Protein AF-A0A8X7CDB0-F1 (afdb_monomer)

pLDDT: mean 79.61, std 12.73, range [52.84, 96.94]

Foldseek 3Di:
DVVVVVVLVVVLVVPDDPPDDPVVSVVVDDPVVVVCVVCVCVVVVVVVVVVVVVVVVVVVVVVVVVVVVCCCPVVVVDPD

InterPro domains:
  IPR039720 Transmembrane protein 94 [PTHR13219] (3-80)

Sequence (80 aa):
ICLHLLFNVTDISLHVDKELKPLSIIEHIPYYVWLLCGMWPFVVLPMNELIKYHEIKVNVRQQKRARLEFCTKLGMNSPF

Structure (mmCIF, N/CA/C/O backbone):
data_AF-A0A8X7CDB0-F1
#
_entry.id   AF-A0A8X7CDB0-F1
#
loop_
_atom_site.group_PDB
_atom_site.id
_atom_site.type_symbol
_atom_site.label_atom_id
_atom_site.label_alt_id
_atom_site.label_comp_id
_atom_site.label_asym_id
_atom_site.label_entity_id
_atom_site.label_seq_id
_atom_site.pdbx_PDB_ins_code
_atom_site.Cartn_x
_atom_site.Cartn_y
_atom_site.Cartn_z
_atom_site.occupancy
_atom_site.B_iso_or_equiv
_atom_site.auth_seq_id
_atom_site.auth_comp_id
_atom_site.auth_asym_id
_atom_site.auth_atom_id
_atom_site.pdbx_PDB_model_num
ATOM 1 N N . ILE A 1 1 ? -2.677 -5.885 -11.449 1.00 64.25 1 ILE A N 1
ATOM 2 C CA . ILE A 1 1 ? -1.329 -5.334 -11.157 1.00 64.25 1 ILE A CA 1
ATOM 3 C C . ILE A 1 1 ? -0.250 -6.389 -11.339 1.00 64.25 1 ILE A C 1
ATOM 5 O O . ILE A 1 1 ? 0.517 -6.227 -12.271 1.00 64.25 1 ILE A O 1
ATOM 9 N N . CYS A 1 2 ? -0.240 -7.500 -10.590 1.00 59.50 2 CYS A N 1
ATOM 10 C CA . CYS A 1 2 ? 0.790 -8.540 -10.756 1.00 59.50 2 CYS A CA 1
ATOM 11 C C . CYS A 1 2 ? 0.903 -9.071 -12.197 1.00 59.50 2 CYS A C 1
ATOM 13 O O . CYS A 1 2 ? 2.002 -9.128 -12.722 1.00 59.50 2 CYS A O 1
ATOM 15 N N . LEU A 1 3 ? -0.215 -9.348 -12.882 1.00 69.69 3 LEU A N 1
ATOM 16 C CA . LEU A 1 3 ? -0.207 -9.772 -14.294 1.00 69.69 3 LEU A CA 1
ATOM 17 C C . LEU A 1 3 ? 0.330 -8.704 -15.264 1.00 69.69 3 LEU A C 1
ATOM 19 O O . LEU A 1 3 ? 1.058 -9.036 -16.188 1.00 69.69 3 LEU A O 1
ATOM 23 N N . HIS A 1 4 ? 0.022 -7.424 -15.036 1.00 70.75 4 HIS A N 1
ATOM 24 C CA . HIS A 1 4 ? 0.538 -6.323 -15.861 1.00 70.75 4 HIS A CA 1
ATOM 25 C C . HIS A 1 4 ? 2.027 -6.066 -15.618 1.00 70.75 4 HIS A C 1
ATOM 27 O O . HIS A 1 4 ? 2.744 -5.730 -16.556 1.00 70.75 4 HIS A O 1
ATOM 33 N N . LEU A 1 5 ? 2.489 -6.230 -14.374 1.00 70.25 5 LEU A N 1
ATOM 34 C CA . LEU A 1 5 ? 3.904 -6.139 -14.023 1.00 70.25 5 LEU A CA 1
ATOM 35 C C . LEU A 1 5 ? 4.680 -7.316 -14.612 1.00 70.25 5 LEU A C 1
ATOM 37 O O . LEU A 1 5 ? 5.727 -7.100 -15.202 1.00 70.25 5 LEU A O 1
ATOM 41 N N . LEU A 1 6 ? 4.135 -8.533 -14.532 1.00 75.94 6 LEU A N 1
ATOM 42 C CA . LEU A 1 6 ? 4.711 -9.714 -15.174 1.00 75.94 6 LEU A CA 1
ATOM 43 C C . LEU A 1 6 ? 4.814 -9.531 -16.688 1.00 75.94 6 LEU A C 1
ATOM 45 O O . LEU A 1 6 ? 5.890 -9.740 -17.229 1.00 75.94 6 LEU A O 1
ATOM 49 N N . PHE A 1 7 ? 3.747 -9.067 -17.344 1.00 80.00 7 PHE A N 1
ATOM 50 C CA . PHE A 1 7 ? 3.755 -8.805 -18.784 1.00 80.00 7 PHE A CA 1
ATOM 51 C C . PHE A 1 7 ? 4.792 -7.739 -19.181 1.00 80.00 7 PHE A C 1
ATOM 53 O O . PHE A 1 7 ? 5.550 -7.942 -20.124 1.00 80.00 7 PHE A O 1
ATOM 60 N N . ASN A 1 8 ? 4.891 -6.638 -18.424 1.00 72.75 8 ASN A N 1
ATOM 61 C CA . ASN A 1 8 ? 5.902 -5.600 -18.671 1.00 72.75 8 ASN A CA 1
ATOM 62 C C . ASN A 1 8 ? 7.330 -6.114 -18.447 1.00 72.75 8 ASN A C 1
ATOM 64 O O . ASN A 1 8 ? 8.219 -5.813 -19.234 1.00 72.75 8 ASN A O 1
ATOM 68 N N . VAL A 1 9 ? 7.563 -6.906 -17.397 1.00 73.19 9 VAL A N 1
ATOM 69 C CA . VAL A 1 9 ? 8.881 -7.499 -17.122 1.00 73.19 9 VAL A CA 1
ATOM 70 C C . VAL A 1 9 ? 9.269 -8.486 -18.220 1.00 73.19 9 VAL A C 1
ATOM 72 O O . VAL A 1 9 ? 10.419 -8.479 -18.655 1.00 73.19 9 VAL A O 1
ATOM 75 N N . THR A 1 10 ? 8.327 -9.300 -18.705 1.00 75.81 10 THR A N 1
ATOM 76 C CA . THR A 1 10 ? 8.589 -10.222 -19.817 1.00 75.81 10 THR A CA 1
ATOM 77 C C . THR A 1 10 ? 8.866 -9.487 -21.120 1.00 75.81 10 THR A C 1
ATOM 79 O O . THR A 1 10 ? 9.751 -9.914 -21.848 1.00 75.81 10 THR A O 1
ATOM 82 N N . ASP A 1 11 ? 8.168 -8.383 -21.391 1.00 76.88 11 ASP A N 1
ATOM 83 C CA . ASP A 1 11 ? 8.344 -7.593 -22.614 1.00 76.88 11 ASP A CA 1
ATOM 84 C C . ASP A 1 11 ? 9.688 -6.846 -22.619 1.00 76.88 11 ASP A C 1
ATOM 86 O O . ASP A 1 11 ? 10.458 -6.951 -23.572 1.00 76.88 11 ASP A O 1
ATOM 90 N N . ILE A 1 12 ? 10.050 -6.212 -21.497 1.00 73.12 12 ILE A N 1
ATOM 91 C CA . ILE A 1 12 ? 11.367 -5.583 -21.308 1.00 73.12 12 ILE A CA 1
ATOM 92 C C . ILE A 1 12 ? 12.484 -6.631 -21.397 1.00 73.12 12 ILE A C 1
ATOM 94 O O . ILE A 1 12 ? 13.500 -6.393 -22.042 1.00 73.12 12 ILE A O 1
ATOM 98 N N . SER A 1 13 ? 12.298 -7.813 -20.802 1.00 69.31 13 SER A N 1
ATOM 99 C CA . SER A 1 13 ? 13.283 -8.900 -20.872 1.00 69.31 13 SER A CA 1
ATOM 100 C C . SER A 1 13 ? 13.422 -9.513 -22.273 1.00 69.31 13 SER A C 1
ATOM 102 O O . SER A 1 13 ? 14.427 -10.179 -22.524 1.00 69.31 13 SER A O 1
ATOM 104 N N .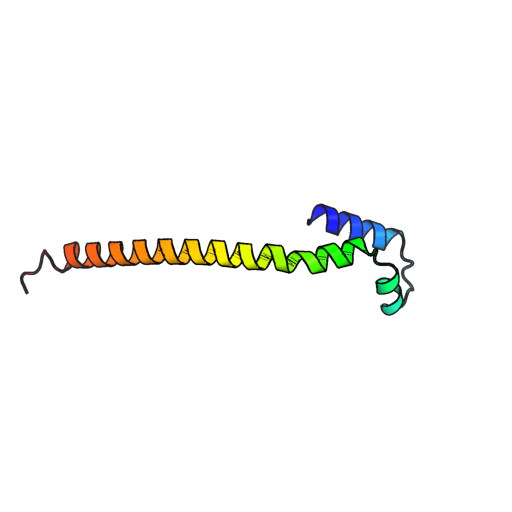 LEU A 1 14 ? 12.424 -9.345 -23.147 1.00 73.94 14 LEU A N 1
ATOM 105 C CA . LEU A 1 14 ? 12.442 -9.799 -24.542 1.00 73.94 14 LEU A CA 1
ATOM 106 C C . LEU A 1 14 ? 13.057 -8.756 -25.483 1.00 73.94 14 LEU A C 1
ATOM 108 O O . LEU A 1 14 ? 13.696 -9.144 -26.456 1.00 73.94 14 LEU A O 1
ATOM 112 N N . HIS A 1 15 ? 12.873 -7.464 -25.193 1.00 70.50 15 HIS A N 1
ATOM 113 C CA . HIS A 1 15 ? 13.317 -6.355 -26.047 1.00 70.50 15 HIS A CA 1
ATOM 114 C C . HIS A 1 15 ? 14.663 -5.726 -25.649 1.00 70.50 15 HIS A C 1
ATOM 116 O O . HIS A 1 15 ? 15.272 -5.052 -26.477 1.00 70.50 15 HIS A O 1
ATOM 122 N N . VAL A 1 16 ? 15.146 -5.913 -24.415 1.00 68.25 16 VAL A N 1
ATOM 123 C CA . VAL A 1 16 ? 16.423 -5.339 -23.956 1.00 68.25 16 VAL A CA 1
ATOM 124 C C . VAL A 1 16 ? 17.556 -6.355 -24.110 1.00 68.25 16 VAL A C 1
ATOM 126 O O . VAL A 1 16 ? 17.566 -7.401 -23.459 1.00 68.25 16 VAL A O 1
ATOM 129 N N . ASP A 1 17 ? 18.547 -6.023 -24.942 1.00 65.50 17 ASP A N 1
ATOM 130 C CA . ASP A 1 17 ? 19.792 -6.785 -25.064 1.00 65.50 17 ASP A CA 1
ATOM 131 C C . ASP A 1 17 ? 20.513 -6.884 -23.706 1.00 65.50 17 ASP A C 1
ATOM 133 O O . ASP A 1 17 ? 20.667 -5.902 -22.976 1.00 65.50 17 ASP A O 1
ATOM 137 N N . LYS A 1 18 ? 21.001 -8.087 -23.375 1.00 64.25 18 LYS A N 1
ATOM 138 C CA . LYS A 1 18 ? 21.580 -8.453 -22.062 1.00 64.25 18 LYS A CA 1
ATOM 139 C C . LYS A 1 18 ? 22.843 -7.671 -21.655 1.00 64.25 18 LYS A C 1
ATOM 141 O O . LYS A 1 18 ? 23.298 -7.814 -20.526 1.00 64.25 18 LYS A O 1
ATOM 146 N N . GLU A 1 19 ? 23.389 -6.851 -22.548 1.00 64.31 19 GLU A N 1
ATOM 147 C CA . GLU A 1 19 ? 24.657 -6.124 -22.388 1.00 64.31 19 GLU A CA 1
ATOM 148 C C . GLU A 1 19 ? 24.473 -4.633 -22.013 1.00 64.31 19 GLU A C 1
ATOM 150 O O . GLU A 1 19 ? 25.456 -3.901 -21.865 1.00 64.31 19 GLU A O 1
ATOM 155 N N . LEU A 1 20 ? 23.237 -4.132 -21.863 1.00 59.34 20 LEU A N 1
ATOM 156 C CA . LEU A 1 20 ? 23.008 -2.706 -21.594 1.00 59.34 20 LEU A CA 1
ATOM 157 C C . LEU A 1 20 ? 23.271 -2.299 -20.133 1.00 59.34 20 LEU A C 1
ATOM 159 O O . LEU A 1 20 ? 22.837 -2.931 -19.170 1.00 59.34 20 LEU A O 1
ATOM 163 N N . LYS A 1 21 ? 23.947 -1.154 -19.980 1.00 66.31 21 LYS A N 1
ATOM 164 C CA . LYS A 1 21 ? 24.242 -0.507 -18.695 1.00 66.31 21 LYS A CA 1
ATOM 165 C C . LYS A 1 21 ? 22.933 -0.125 -17.972 1.00 66.31 21 LYS A C 1
ATOM 167 O O . LYS A 1 21 ? 21.987 0.317 -18.615 1.00 66.31 21 LYS A O 1
ATOM 172 N N . PRO A 1 22 ? 22.869 -0.175 -16.631 1.00 62.91 22 PRO A N 1
ATOM 173 C CA . PRO A 1 22 ? 21.628 0.055 -15.878 1.00 62.91 22 PRO A CA 1
ATOM 174 C C . PRO A 1 22 ? 20.964 1.427 -16.114 1.00 62.91 22 PRO A C 1
ATOM 176 O O . PRO A 1 22 ? 19.754 1.555 -15.958 1.00 62.91 22 PRO A O 1
ATOM 179 N N . LEU A 1 23 ? 21.723 2.447 -16.532 1.00 67.38 23 LEU A N 1
ATOM 180 C CA . LEU A 1 23 ? 21.193 3.785 -16.824 1.00 67.38 23 LEU A CA 1
ATOM 181 C C . LEU A 1 23 ? 20.342 3.846 -18.103 1.00 67.38 23 LEU A C 1
ATOM 183 O O . LEU A 1 23 ? 19.370 4.592 -18.133 1.00 67.38 23 LEU A O 1
ATOM 187 N N . SER A 1 24 ? 20.648 3.048 -19.131 1.00 67.44 24 SER A N 1
ATOM 188 C CA . SER A 1 24 ? 19.880 3.043 -20.388 1.00 67.44 24 SER A CA 1
ATOM 189 C C . SER A 1 24 ? 18.551 2.291 -20.272 1.00 67.44 24 SER A C 1
ATOM 191 O O . SER A 1 24 ? 17.650 2.487 -21.078 1.00 67.44 24 SER A O 1
ATOM 193 N N . ILE A 1 25 ? 18.398 1.456 -19.241 1.00 69.25 25 ILE A N 1
ATOM 194 C CA . ILE A 1 25 ? 17.153 0.726 -18.974 1.00 69.25 25 ILE A CA 1
ATOM 195 C C . ILE A 1 25 ? 16.048 1.695 -18.537 1.00 69.25 25 ILE A C 1
ATOM 197 O O . ILE A 1 25 ? 14.904 1.541 -18.948 1.00 69.25 25 ILE A O 1
ATOM 201 N N . ILE A 1 26 ? 16.388 2.723 -17.751 1.00 70.19 26 ILE A N 1
ATOM 202 C CA . ILE A 1 26 ? 15.436 3.731 -17.254 1.00 70.19 26 ILE A CA 1
ATOM 203 C C . ILE A 1 26 ? 14.811 4.522 -18.410 1.00 70.19 26 ILE A C 1
ATOM 205 O O . ILE A 1 26 ? 13.619 4.819 -18.372 1.00 70.19 26 ILE A O 1
ATOM 209 N N . GLU A 1 27 ? 15.598 4.818 -19.445 1.00 74.81 27 GLU A N 1
ATOM 210 C CA . GLU A 1 27 ? 15.148 5.531 -20.645 1.00 74.81 27 GLU A CA 1
ATOM 211 C C . GLU A 1 27 ? 14.187 4.689 -21.498 1.00 74.81 27 GLU A C 1
ATOM 213 O O . GLU A 1 27 ? 13.307 5.226 -22.166 1.00 74.81 27 GLU A O 1
ATOM 218 N N . HIS A 1 28 ? 14.307 3.362 -21.421 1.00 74.75 28 HIS A N 1
ATOM 219 C CA . HIS A 1 28 ? 13.446 2.431 -22.144 1.00 74.75 28 HIS A CA 1
ATOM 220 C C . HIS A 1 28 ? 12.121 2.137 -21.423 1.00 74.75 28 HIS A C 1
ATOM 222 O O . HIS A 1 28 ? 11.224 1.527 -22.004 1.00 74.75 28 HIS A O 1
ATOM 228 N N . ILE A 1 29 ? 11.974 2.556 -20.159 1.00 78.00 29 ILE A N 1
ATOM 229 C CA . ILE A 1 29 ? 10.729 2.349 -19.415 1.00 78.00 29 ILE A CA 1
ATOM 230 C C . ILE A 1 29 ? 9.667 3.320 -19.942 1.00 78.00 29 ILE A C 1
ATOM 232 O O . ILE A 1 29 ? 9.839 4.539 -19.857 1.00 78.00 29 ILE A O 1
ATOM 236 N N . PRO A 1 30 ? 8.522 2.813 -20.422 1.00 81.31 30 PRO A N 1
ATOM 237 C CA . PRO A 1 30 ? 7.498 3.663 -20.998 1.00 81.31 30 PRO A CA 1
ATOM 238 C C . PRO A 1 30 ? 6.822 4.552 -19.946 1.00 81.31 30 PRO A C 1
ATOM 240 O O . PRO A 1 30 ? 6.599 4.163 -18.796 1.00 81.31 30 PRO A O 1
ATOM 243 N N . TYR A 1 31 ? 6.433 5.759 -20.365 1.00 81.19 31 TYR A N 1
ATOM 244 C CA . TYR A 1 31 ? 5.924 6.817 -19.481 1.00 81.19 31 TYR A CA 1
ATOM 245 C C . TYR A 1 31 ? 4.704 6.405 -18.637 1.00 81.19 31 TYR A C 1
ATOM 247 O O . TYR A 1 31 ? 4.549 6.844 -17.496 1.00 81.19 31 TYR A O 1
ATOM 255 N N . TYR A 1 32 ? 3.853 5.512 -19.151 1.00 78.62 32 TYR A N 1
ATOM 256 C CA . TYR A 1 32 ? 2.681 5.033 -18.415 1.00 78.62 32 TYR A CA 1
ATOM 257 C C . TYR A 1 32 ? 3.045 4.231 -17.154 1.00 78.62 32 TYR A C 1
ATOM 259 O O . TYR A 1 32 ? 2.275 4.242 -16.194 1.00 78.62 32 TYR A O 1
ATOM 267 N N . VAL A 1 33 ? 4.209 3.567 -17.114 1.00 82.50 33 VAL A N 1
ATOM 268 C CA . VAL A 1 33 ? 4.682 2.832 -15.926 1.00 82.50 33 VAL A CA 1
ATOM 269 C C . VAL A 1 33 ? 5.039 3.813 -14.815 1.00 82.50 33 VAL A C 1
ATOM 271 O O . VAL A 1 33 ? 4.647 3.611 -13.668 1.00 82.50 33 VAL A O 1
ATOM 274 N N . TRP A 1 34 ? 5.707 4.915 -15.162 1.00 81.94 34 TRP A N 1
ATOM 275 C CA . TRP A 1 34 ? 6.038 5.984 -14.220 1.00 81.94 34 TRP A CA 1
ATOM 276 C C . TRP A 1 34 ? 4.790 6.648 -13.645 1.00 81.94 34 TRP A C 1
ATOM 278 O O . TRP A 1 34 ? 4.702 6.826 -12.430 1.00 81.94 34 TRP A O 1
ATOM 288 N N . LEU A 1 35 ? 3.795 6.944 -14.488 1.00 86.12 35 LEU A N 1
ATOM 289 C CA . LEU A 1 35 ? 2.510 7.471 -14.029 1.00 86.12 35 LEU A CA 1
ATOM 290 C C . LEU A 1 35 ? 1.801 6.498 -13.088 1.00 86.12 35 LEU A C 1
ATOM 292 O O . LEU A 1 35 ? 1.321 6.906 -12.036 1.00 86.12 35 LEU A O 1
ATOM 296 N N . LEU A 1 36 ? 1.748 5.213 -13.434 1.00 84.44 36 LEU A N 1
ATOM 297 C CA . LEU A 1 36 ? 1.067 4.211 -12.619 1.00 84.44 36 LEU A CA 1
ATOM 298 C C . LEU A 1 36 ? 1.761 4.029 -11.263 1.00 84.44 36 LEU A C 1
ATOM 300 O O . LEU A 1 36 ? 1.088 4.023 -10.233 1.00 84.44 36 LEU A O 1
ATOM 304 N N . CYS A 1 37 ? 3.094 3.954 -11.246 1.00 85.06 37 CYS A N 1
ATOM 305 C CA . CYS A 1 37 ? 3.881 3.917 -10.014 1.00 85.06 37 CYS A CA 1
ATOM 306 C C . CYS A 1 37 ? 3.700 5.187 -9.174 1.00 85.06 37 CYS A C 1
ATOM 308 O O . CYS A 1 37 ? 3.549 5.086 -7.960 1.00 85.06 37 CYS A O 1
ATOM 310 N N . GLY A 1 38 ? 3.670 6.368 -9.797 1.00 87.50 38 GLY A N 1
ATOM 311 C CA . GLY A 1 38 ? 3.432 7.637 -9.105 1.00 87.50 38 GLY A CA 1
ATOM 312 C C . GLY A 1 38 ? 2.013 7.761 -8.548 1.00 87.50 38 GLY A C 1
ATOM 313 O O . GLY A 1 38 ? 1.828 8.296 -7.459 1.00 87.50 38 GLY A O 1
ATOM 314 N N . MET A 1 39 ? 1.015 7.218 -9.247 1.00 85.75 39 MET A N 1
ATOM 315 C CA . MET A 1 39 ? -0.388 7.217 -8.819 1.00 85.75 39 MET A CA 1
ATOM 316 C C . MET A 1 39 ? -0.687 6.167 -7.741 1.00 85.75 39 MET A C 1
ATOM 318 O O . MET A 1 39 ? -1.648 6.309 -6.987 1.00 85.75 39 MET A O 1
ATOM 322 N N . TRP A 1 40 ? 0.129 5.120 -7.635 1.00 86.50 40 TRP A N 1
ATOM 323 C CA . TRP A 1 40 ? -0.107 3.999 -6.726 1.00 86.50 40 TRP A CA 1
ATOM 324 C C . TRP A 1 40 ? -0.153 4.384 -5.232 1.00 86.50 40 TRP A C 1
ATOM 326 O O . TRP A 1 40 ? -1.110 3.990 -4.556 1.00 86.50 40 TRP A O 1
ATOM 336 N N . PRO A 1 41 ? 0.779 5.197 -4.692 1.00 88.81 41 PRO A N 1
ATOM 337 C CA . PRO A 1 41 ? 0.708 5.679 -3.313 1.00 88.81 41 PRO A CA 1
ATOM 338 C C . PRO A 1 41 ? -0.601 6.405 -2.993 1.00 88.81 41 PRO A C 1
ATOM 340 O O . 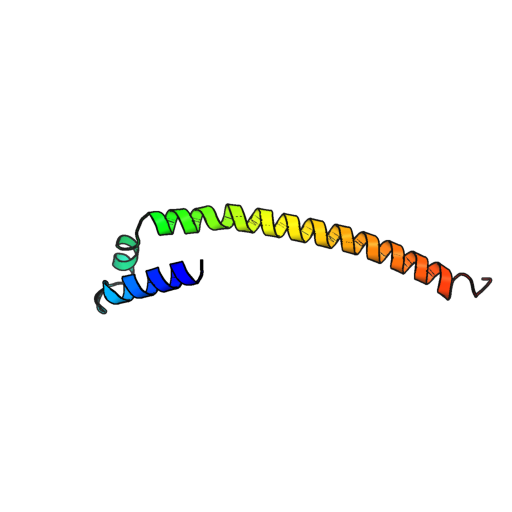PRO A 1 41 ? -1.151 6.213 -1.912 1.00 88.81 41 PRO A O 1
ATOM 343 N N . PHE A 1 42 ? -1.144 7.177 -3.938 1.00 90.69 42 PHE A 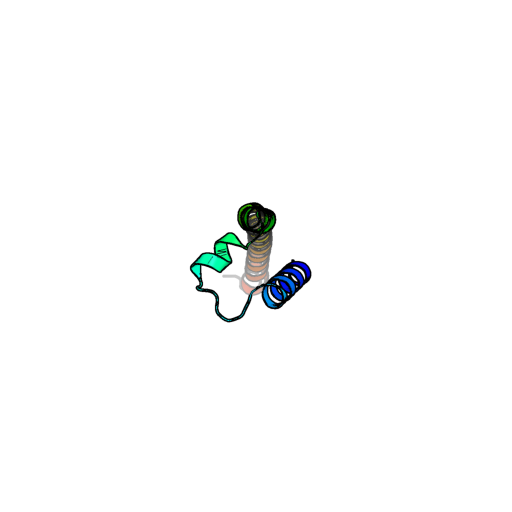N 1
ATOM 344 C CA . PHE A 1 42 ? -2.395 7.912 -3.737 1.00 90.69 42 PHE A CA 1
ATOM 345 C C . PHE A 1 42 ? -3.614 7.004 -3.586 1.00 90.69 42 PHE A C 1
ATOM 347 O O . PHE A 1 42 ? -4.621 7.442 -3.047 1.00 90.69 42 PHE A O 1
ATOM 354 N N . VAL A 1 43 ? -3.535 5.747 -4.026 1.00 90.38 43 VAL A N 1
ATOM 355 C CA . VAL A 1 43 ? -4.592 4.749 -3.818 1.00 90.38 43 VAL A CA 1
ATOM 356 C C . VAL A 1 43 ? -4.333 3.948 -2.544 1.00 90.38 43 VAL A C 1
ATOM 358 O O . VAL A 1 43 ? -5.231 3.773 -1.721 1.00 90.38 43 VAL A O 1
ATOM 361 N N . VAL A 1 44 ? -3.098 3.485 -2.343 1.00 92.50 44 VAL A N 1
ATOM 362 C CA . VAL A 1 44 ? -2.755 2.602 -1.218 1.00 92.50 44 VAL A CA 1
ATOM 363 C C . VAL A 1 44 ? -2.832 3.317 0.126 1.00 92.50 44 VAL A C 1
ATOM 365 O O . VAL A 1 44 ? -3.338 2.741 1.088 1.00 92.50 44 VAL A O 1
ATOM 368 N N . LEU A 1 45 ? -2.353 4.560 0.207 1.00 94.19 45 LEU A N 1
ATOM 369 C CA . LEU A 1 45 ? -2.350 5.325 1.453 1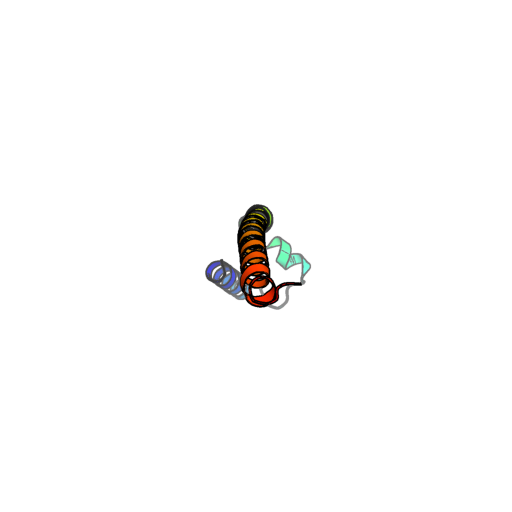.00 94.19 45 LEU A CA 1
ATOM 370 C C . LEU A 1 45 ? -3.765 5.529 2.022 1.00 94.19 45 LEU A C 1
ATOM 372 O O . LEU A 1 45 ? -3.987 5.103 3.159 1.00 94.19 45 LEU A O 1
ATOM 376 N N . PRO A 1 46 ? -4.746 6.075 1.272 1.00 94.88 46 PRO A N 1
ATOM 377 C CA . PRO A 1 46 ? -6.093 6.236 1.807 1.00 94.88 46 PRO A CA 1
ATOM 378 C C . PRO A 1 46 ? -6.781 4.894 2.060 1.00 94.88 46 PRO A C 1
ATOM 380 O O . PRO A 1 46 ? -7.492 4.767 3.053 1.00 94.88 46 PRO A O 1
ATOM 383 N N . MET A 1 47 ? -6.560 3.865 1.231 1.00 95.38 47 MET A N 1
ATOM 384 C CA . MET A 1 47 ? -7.122 2.535 1.504 1.00 95.38 47 MET A CA 1
ATOM 385 C C . MET A 1 47 ? -6.617 1.965 2.833 1.00 95.38 47 MET A C 1
ATOM 387 O O . MET A 1 47 ? -7.421 1.495 3.640 1.00 95.38 47 MET A O 1
ATOM 391 N N . ASN A 1 48 ? -5.311 2.043 3.095 1.00 95.12 48 ASN A N 1
ATOM 392 C CA . ASN A 1 48 ? -4.735 1.587 4.357 1.00 95.12 48 ASN A CA 1
ATOM 393 C C . ASN A 1 48 ? -5.279 2.374 5.550 1.00 95.12 48 ASN A C 1
ATOM 395 O O . ASN A 1 48 ? -5.594 1.785 6.584 1.00 95.12 48 ASN A O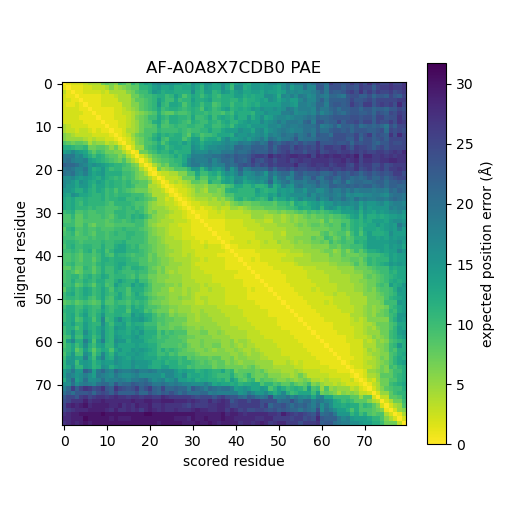 1
ATOM 399 N N . GLU A 1 49 ? -5.415 3.691 5.416 1.00 95.62 49 GLU A N 1
ATOM 400 C CA . GLU A 1 49 ? -5.951 4.531 6.484 1.00 95.62 49 GLU A CA 1
ATOM 401 C C . GLU A 1 49 ? -7.428 4.226 6.773 1.00 95.62 49 GLU A C 1
ATOM 403 O O . GLU A 1 49 ? -7.811 4.096 7.938 1.00 95.62 49 GLU A O 1
ATOM 408 N N . LEU A 1 50 ? -8.241 4.006 5.735 1.00 96.81 50 LEU A N 1
ATOM 409 C CA . LEU A 1 50 ? -9.645 3.612 5.872 1.00 96.81 50 LEU A CA 1
ATOM 410 C C . LEU A 1 50 ? -9.801 2.264 6.583 1.00 96.81 50 LEU A C 1
ATOM 412 O O . LEU A 1 50 ? -10.622 2.141 7.498 1.00 96.81 50 LEU A O 1
ATOM 416 N N . ILE A 1 51 ? -9.005 1.263 6.196 1.00 96.88 51 ILE A N 1
ATOM 417 C CA . ILE A 1 51 ? -9.014 -0.060 6.834 1.00 96.88 51 ILE A CA 1
ATOM 418 C C . ILE A 1 51 ? -8.607 0.070 8.302 1.00 96.88 51 ILE A C 1
ATOM 420 O O . ILE A 1 51 ? -9.325 -0.404 9.184 1.00 96.88 51 ILE A O 1
ATOM 424 N N . LYS A 1 52 ? -7.512 0.786 8.575 1.00 96.88 52 LYS A N 1
ATOM 425 C CA . LYS A 1 52 ? -7.007 1.012 9.932 1.00 96.88 52 LYS A CA 1
ATOM 426 C C . LYS A 1 52 ? -8.033 1.724 10.810 1.00 96.88 52 LYS A C 1
ATOM 428 O O . LYS A 1 52 ? -8.249 1.333 11.956 1.00 96.88 52 LYS A O 1
ATOM 433 N N . TYR A 1 53 ? -8.701 2.744 10.277 1.00 96.88 53 TYR A N 1
ATOM 434 C CA . TYR A 1 53 ? -9.760 3.453 10.990 1.00 96.88 53 TYR A CA 1
ATOM 435 C C . TYR A 1 53 ? -10.924 2.517 11.340 1.00 96.88 53 TYR A C 1
ATOM 437 O O . TYR A 1 53 ? -11.419 2.524 12.473 1.00 96.88 53 TYR A O 1
ATOM 445 N N . HIS A 1 54 ? -11.344 1.681 10.387 1.00 96.75 54 HIS A N 1
ATOM 446 C CA . HIS A 1 54 ? -12.414 0.716 10.608 1.00 96.75 54 HIS A CA 1
ATOM 447 C C . HIS A 1 54 ? -12.035 -0.317 11.677 1.00 96.75 54 HIS A C 1
ATOM 449 O O . HIS A 1 54 ? -12.822 -0.582 12.590 1.00 96.75 54 HIS A O 1
ATOM 455 N N . GLU A 1 55 ? -10.816 -0.847 11.605 1.00 96.62 55 GLU A N 1
ATOM 456 C CA . GLU A 1 55 ? -10.286 -1.820 12.555 1.00 96.62 5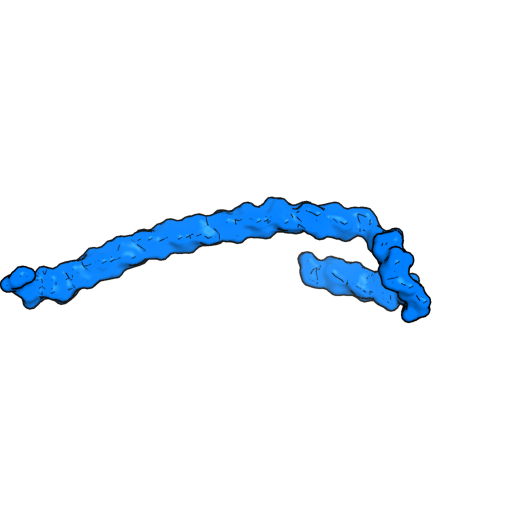5 GLU A CA 1
ATOM 457 C C . GLU A 1 55 ? -10.223 -1.248 13.977 1.00 96.62 55 GLU A C 1
ATOM 459 O O . GLU A 1 55 ? -10.768 -1.847 14.907 1.00 96.62 55 GLU A O 1
ATOM 464 N N . ILE A 1 56 ? -9.663 -0.045 14.151 1.00 96.94 56 ILE A N 1
ATOM 465 C CA . ILE A 1 56 ? -9.592 0.630 15.457 1.00 96.94 56 ILE A CA 1
ATOM 466 C C . ILE A 1 56 ? -10.997 0.835 16.031 1.00 96.94 56 ILE A C 1
ATOM 468 O O . ILE A 1 56 ? -11.240 0.548 17.206 1.00 96.94 56 ILE A O 1
ATOM 472 N N . LYS A 1 57 ? -11.950 1.292 15.212 1.00 96.81 57 LYS A N 1
ATOM 473 C CA . LYS A 1 57 ? -13.333 1.523 15.650 1.00 96.81 57 LYS A CA 1
ATOM 474 C C . LYS A 1 57 ? -13.996 0.237 16.147 1.00 96.81 57 LYS A C 1
ATOM 476 O O . LYS A 1 57 ? -14.674 0.251 17.182 1.00 96.81 57 LYS A O 1
ATOM 481 N N . VAL A 1 58 ? -13.812 -0.869 15.428 1.00 96.62 58 VAL A N 1
ATOM 482 C CA . VAL A 1 58 ? -14.348 -2.180 15.821 1.00 96.62 58 VAL A CA 1
ATOM 483 C C . VAL A 1 58 ? -13.669 -2.685 17.093 1.00 96.62 58 VAL A C 1
ATOM 485 O O . VAL A 1 58 ? -14.375 -3.107 18.014 1.00 96.62 58 VAL A O 1
ATOM 488 N N . ASN A 1 59 ? -12.347 -2.556 17.189 1.00 96.31 59 ASN A N 1
ATOM 489 C CA . ASN A 1 59 ? -11.577 -2.991 18.348 1.00 96.31 59 ASN A CA 1
ATOM 490 C C . ASN A 1 59 ? -11.983 -2.225 19.620 1.00 96.31 59 ASN A C 1
ATOM 492 O O . ASN A 1 59 ? -12.281 -2.836 20.641 1.00 96.31 59 ASN A O 1
ATOM 496 N N . VAL A 1 60 ? -12.148 -0.897 19.552 1.00 96.81 60 VAL A N 1
ATOM 497 C CA . VAL A 1 60 ? -12.641 -0.093 20.690 1.00 96.81 60 VAL A CA 1
ATOM 498 C C . VAL A 1 60 ? -14.023 -0.565 21.152 1.00 96.81 60 VAL A C 1
ATOM 500 O O . VAL A 1 60 ? -14.291 -0.650 22.353 1.00 96.81 60 VAL A O 1
ATOM 503 N N . ARG A 1 61 ? -14.920 -0.907 20.220 1.00 94.38 61 ARG A N 1
ATOM 504 C CA . ARG A 1 61 ? -16.239 -1.457 20.567 1.00 94.38 61 ARG A CA 1
ATOM 505 C C . ARG A 1 61 ? -16.115 -2.814 21.263 1.00 94.38 61 ARG A C 1
ATOM 507 O O . ARG A 1 61 ? -16.845 -3.061 22.222 1.00 94.38 61 ARG A O 1
ATOM 514 N N . GLN A 1 62 ? -15.219 -3.678 20.795 1.00 94.25 62 GLN A N 1
ATOM 515 C CA . GLN A 1 62 ? -14.970 -4.987 21.401 1.00 94.25 62 GLN A CA 1
ATOM 516 C C . GLN A 1 62 ? -14.329 -4.861 22.785 1.00 94.25 62 GLN A C 1
ATOM 518 O O . GLN A 1 62 ? -14.813 -5.494 23.716 1.00 94.25 62 GLN A O 1
ATOM 523 N N . GLN A 1 63 ? -13.344 -3.980 22.969 1.00 93.19 63 GLN A N 1
ATOM 524 C CA . GLN A 1 63 ? -12.738 -3.699 24.274 1.00 93.19 63 GLN A CA 1
ATOM 525 C C . GLN A 1 63 ? -13.767 -3.185 25.288 1.00 93.19 63 GLN A C 1
A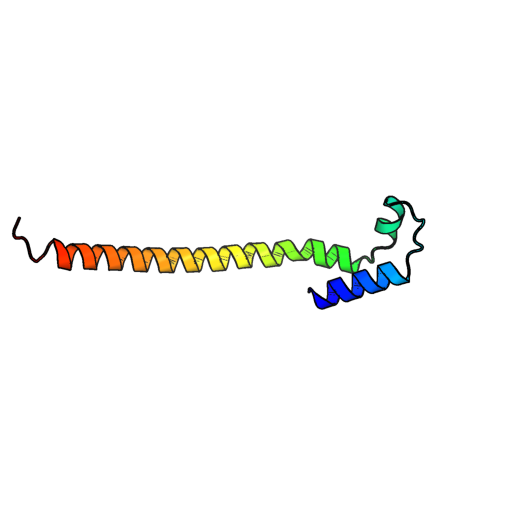TOM 527 O O . GLN A 1 63 ? -13.785 -3.634 26.433 1.00 93.19 63 GLN A O 1
ATOM 532 N N . LYS A 1 64 ? -14.679 -2.291 24.870 1.00 93.44 64 LYS A N 1
ATOM 533 C CA . LYS A 1 64 ? -15.784 -1.828 25.729 1.00 93.44 64 LYS A CA 1
ATOM 534 C C . LYS A 1 64 ? -16.695 -2.981 26.160 1.00 93.44 64 LYS A C 1
ATOM 536 O O . LYS A 1 64 ? -17.057 -3.048 27.331 1.00 93.44 64 LYS A O 1
ATOM 541 N N . ARG A 1 65 ? -17.040 -3.894 25.243 1.00 90.75 65 ARG A N 1
ATOM 542 C CA . ARG A 1 65 ? -17.844 -5.092 25.554 1.00 90.75 65 ARG A CA 1
ATOM 543 C C . ARG A 1 65 ? -17.103 -6.046 26.487 1.00 90.75 65 ARG A C 1
ATOM 545 O O . ARG A 1 65 ? -17.663 -6.424 27.504 1.00 90.75 65 ARG A O 1
ATOM 552 N N . ALA A 1 66 ? -15.837 -6.341 26.205 1.00 88.38 66 ALA A N 1
ATOM 553 C CA . ALA A 1 66 ? -15.005 -7.200 27.042 1.00 88.38 66 ALA A CA 1
ATOM 554 C C . ALA A 1 66 ? -14.854 -6.640 28.466 1.00 88.38 66 ALA A C 1
ATOM 556 O O . ALA A 1 66 ? -14.947 -7.388 29.434 1.00 88.38 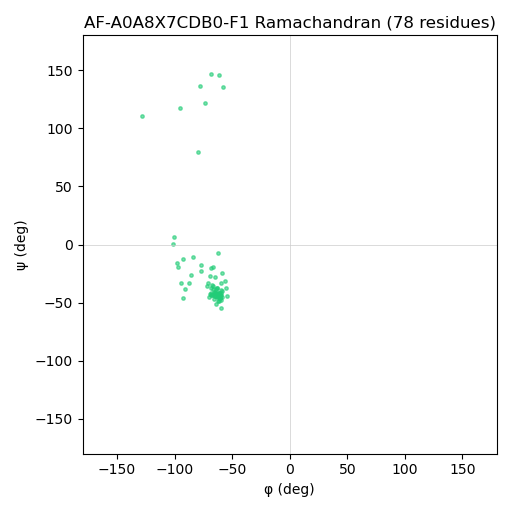66 ALA A O 1
ATOM 557 N N . ARG A 1 67 ? -14.704 -5.314 28.616 1.00 87.69 67 ARG A N 1
ATOM 558 C CA . ARG A 1 67 ? -14.674 -4.661 29.933 1.00 87.69 67 ARG A CA 1
ATOM 559 C C . ARG A 1 67 ? -15.998 -4.821 30.688 1.00 87.69 67 ARG A C 1
ATOM 561 O O . ARG A 1 67 ? -15.974 -5.113 31.877 1.00 87.69 67 ARG A O 1
ATOM 568 N N . LEU A 1 68 ? -17.139 -4.653 30.014 1.00 84.19 68 LEU A N 1
ATOM 569 C CA . LEU A 1 68 ? -18.462 -4.868 30.618 1.00 84.19 68 LEU A CA 1
ATOM 570 C C . LEU A 1 68 ? -18.670 -6.337 31.017 1.00 84.19 68 LEU A C 1
ATOM 572 O O . LEU A 1 68 ? -19.128 -6.619 32.121 1.00 84.19 68 LEU A O 1
ATOM 576 N N . GLU A 1 69 ? -18.296 -7.280 30.155 1.00 82.19 69 GLU A N 1
ATOM 577 C CA . GLU A 1 69 ? -18.380 -8.718 30.440 1.00 82.19 69 GLU A CA 1
ATOM 578 C C . GLU A 1 69 ? -17.477 -9.129 31.609 1.00 82.19 69 GLU A C 1
ATOM 580 O O . GLU A 1 69 ? -17.877 -9.932 32.449 1.00 82.19 69 GLU A O 1
ATOM 585 N N . PHE A 1 70 ? -16.290 -8.533 31.727 1.00 78.69 70 PHE A N 1
ATOM 586 C CA . PHE A 1 70 ? -15.415 -8.733 32.880 1.00 78.69 70 PHE A CA 1
ATOM 587 C C . PHE A 1 70 ? -16.057 -8.211 34.174 1.00 78.69 70 PHE A C 1
ATOM 589 O O . PHE A 1 70 ? -16.164 -8.956 35.149 1.00 78.69 70 PHE A O 1
ATOM 596 N N . CYS A 1 71 ? -16.548 -6.964 34.179 1.00 73.69 71 CYS A N 1
ATOM 597 C CA . CYS A 1 71 ? -17.225 -6.378 35.343 1.00 73.69 71 CYS A CA 1
ATOM 598 C C . CYS A 1 71 ? -18.467 -7.180 35.763 1.00 73.69 71 CYS A C 1
ATOM 600 O O . CYS A 1 71 ? -18.759 -7.268 36.949 1.00 73.69 71 CYS A O 1
ATOM 602 N N . THR A 1 72 ? -19.175 -7.797 34.818 1.00 74.06 72 THR A N 1
ATOM 603 C CA . THR A 1 72 ? -20.389 -8.574 35.108 1.00 74.06 72 THR A CA 1
ATOM 604 C C . THR A 1 72 ? -20.116 -10.027 35.500 1.00 74.06 72 THR A C 1
ATOM 606 O O . THR A 1 72 ? -20.899 -10.605 36.243 1.00 74.06 72 THR A O 1
ATOM 609 N N . LYS A 1 73 ? -19.008 -10.643 35.071 1.00 68.00 73 LYS A N 1
ATOM 610 C CA . LYS A 1 73 ? -18.675 -12.026 35.466 1.00 68.00 73 LYS A CA 1
ATOM 611 C C . LYS A 1 73 ? -17.819 -12.120 36.728 1.00 68.00 73 LYS A C 1
ATOM 613 O O . LYS A 1 73 ? -18.063 -13.011 37.540 1.00 68.00 73 LYS A O 1
ATOM 618 N N . LEU A 1 74 ? -16.857 -11.211 36.905 1.00 62.53 74 LEU A N 1
ATOM 619 C CA . LEU A 1 74 ? -15.990 -11.153 38.091 1.00 62.53 74 LEU A CA 1
ATOM 620 C C . LEU A 1 74 ? -16.506 -10.188 39.166 1.00 62.53 74 LEU A C 1
ATOM 622 O O . LEU A 1 74 ? -16.344 -10.473 40.346 1.00 62.53 74 LEU A O 1
ATOM 626 N N . GLY A 1 75 ? -17.151 -9.083 38.779 1.00 59.00 75 GLY A N 1
ATOM 627 C CA . GLY A 1 75 ? -17.624 -8.053 39.714 1.00 59.00 75 GLY A CA 1
ATOM 628 C C . GLY A 1 75 ? -19.064 -8.216 40.214 1.00 59.00 75 GLY A C 1
ATOM 629 O O . GLY A 1 75 ? -19.431 -7.544 41.167 1.00 59.00 75 GLY A O 1
ATOM 630 N N . MET A 1 76 ? -19.892 -9.091 39.621 1.00 61.91 76 MET A N 1
ATOM 631 C CA . MET A 1 76 ? -21.268 -9.327 40.111 1.00 61.91 76 MET A CA 1
ATOM 632 C C . MET A 1 76 ? -21.421 -10.565 41.005 1.00 61.91 76 MET A C 1
ATOM 634 O O . MET A 1 76 ? -22.424 -10.667 41.701 1.00 61.91 76 MET A O 1
ATOM 638 N N . ASN A 1 77 ? -20.458 -11.496 41.018 1.00 62.38 77 ASN A N 1
ATOM 639 C CA . ASN A 1 77 ? -20.510 -12.703 41.865 1.00 62.38 77 ASN A CA 1
ATOM 640 C C . ASN A 1 77 ? -19.654 -12.599 43.142 1.00 62.38 77 ASN A C 1
ATOM 642 O O . ASN A 1 77 ? -19.521 -13.572 4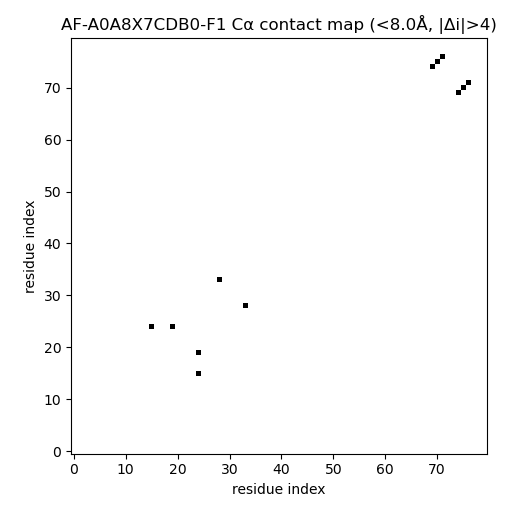3.877 1.00 62.38 77 ASN A O 1
ATOM 646 N N . SER A 1 78 ? -19.078 -11.429 43.414 1.00 57.34 78 SER A N 1
ATOM 647 C CA . SER A 1 78 ? -18.350 -11.123 44.645 1.00 57.34 78 SER A CA 1
ATOM 648 C C . SER A 1 78 ? -18.916 -9.820 45.211 1.00 57.34 78 SER A C 1
ATOM 650 O O . SER A 1 78 ? -18.703 -8.781 44.586 1.00 57.34 78 SER A O 1
ATOM 652 N N . PRO A 1 79 ? -19.641 -9.836 46.349 1.00 58.44 79 PRO A N 1
ATOM 653 C CA . PRO A 1 79 ? -20.085 -8.619 47.010 1.00 58.44 79 PRO A CA 1
ATOM 654 C C . PRO A 1 79 ? -18.908 -8.049 47.809 1.00 58.44 79 PRO A C 1
ATOM 656 O O . PRO A 1 79 ? -18.818 -8.272 49.013 1.00 58.44 79 PRO A O 1
ATOM 659 N N . PHE A 1 80 ? -17.988 -7.367 47.128 1.00 52.84 80 PHE A N 1
ATOM 660 C CA . PHE A 1 80 ? -16.941 -6.550 47.745 1.00 52.84 80 PHE A CA 1
ATOM 661 C C . PHE A 1 80 ? -16.645 -5.333 46.873 1.00 52.84 80 PHE A C 1
ATOM 663 O O . PHE A 1 80 ? -16.315 -5.534 45.682 1.00 52.84 80 PHE A O 1
#

Secondary structure (DSSP, 8-state):
-HHHHHHHHHHHHHHS-TT--HHHHHHHS-HHHHHHHHHHHHHHHHHHHHHHHHHHHHHHHHHHHHHHHHHHHHSSSS--

Radius of gyration: 26.45 Å; Cα contacts (8 Å, |Δi|>4): 6; chains: 1; bounding box: 46×21×74 Å

Organism: NCBI:txid2747483

Mean predicted aligned error: 11.38 Å

Solvent-accessible surface area (backbone atoms only — not comparable to full-atom values): 4769 Å² total; per-residue (Å²): 104,72,67,59,51,50,51,49,53,52,48,50,65,70,71,52,67,94,84,67,58,79,73,63,53,62,77,66,55,58,69,69,58,56,50,50,62,66,50,43,58,73,53,51,53,56,51,53,51,53,52,50,52,52,51,52,56,52,48,55,53,49,53,53,50,52,53,51,52,46,48,56,64,64,54,65,80,42,100,121